Protein AF-A0A6G1X3M5-F1 (afdb_monomer)

Structure (mmCIF, N/CA/C/O backbone):
data_AF-A0A6G1X3M5-F1
#
_entry.id   AF-A0A6G1X3M5-F1
#
loop_
_atom_site.group_PDB
_atom_site.id
_atom_site.type_symbol
_atom_site.label_atom_id
_atom_site.label_alt_id
_atom_site.label_comp_id
_atom_site.label_asym_id
_atom_site.label_entity_id
_atom_site.label_seq_id
_atom_site.pdbx_PDB_ins_code
_atom_site.Cartn_x
_atom_site.Cartn_y
_atom_site.Cartn_z
_atom_site.occupancy
_atom_site.B_iso_or_equiv
_atom_site.auth_seq_id
_atom_site.auth_comp_id
_atom_site.auth_asym_id
_atom_site.auth_atom_id
_atom_site.pdbx_PDB_model_num
ATOM 1 N N . MET A 1 1 ? -26.922 -9.410 15.671 1.00 52.97 1 MET A N 1
ATOM 2 C CA . MET A 1 1 ? -25.838 -8.910 14.798 1.00 52.97 1 MET A CA 1
ATOM 3 C C . MET A 1 1 ? -25.126 -7.780 15.526 1.00 52.97 1 MET A C 1
ATOM 5 O O . MET A 1 1 ? -25.802 -6.854 15.959 1.00 52.97 1 MET A O 1
ATOM 9 N N . ARG A 1 2 ? -23.809 -7.881 15.743 1.00 58.50 2 ARG A N 1
ATOM 10 C CA . ARG A 1 2 ? -23.005 -6.791 16.321 1.00 58.50 2 ARG A CA 1
ATOM 11 C C . ARG A 1 2 ? -22.838 -5.730 15.228 1.00 58.50 2 ARG A C 1
ATOM 13 O O . ARG A 1 2 ? -22.422 -6.083 14.132 1.00 58.50 2 ARG A O 1
ATOM 20 N N . LYS A 1 3 ? -23.234 -4.480 15.479 1.00 62.12 3 LYS A N 1
ATOM 21 C CA . LYS A 1 3 ? -22.970 -3.377 14.542 1.00 62.12 3 LYS A CA 1
ATOM 22 C C . LYS A 1 3 ? -21.485 -3.028 14.645 1.00 62.12 3 LYS A C 1
ATOM 24 O O . LYS A 1 3 ? -21.024 -2.784 15.759 1.00 62.12 3 LYS A O 1
ATOM 29 N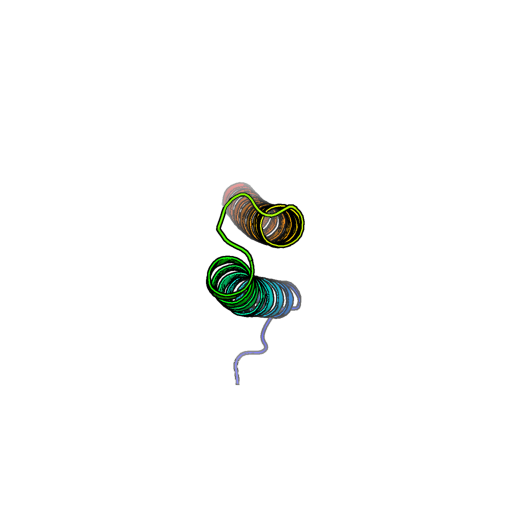 N . LEU A 1 4 ? -20.767 -3.056 13.524 1.00 65.25 4 LEU A N 1
ATOM 30 C CA . LEU A 1 4 ? -19.405 -2.526 13.444 1.00 65.25 4 LEU A CA 1
ATOM 31 C C . LEU A 1 4 ? -19.458 -1.014 13.664 1.00 65.25 4 LEU A C 1
ATOM 33 O O . LEU A 1 4 ? -20.408 -0.353 13.232 1.00 65.25 4 LEU A O 1
ATOM 37 N N . THR A 1 5 ? -18.481 -0.483 14.390 1.00 78.19 5 THR A N 1
ATOM 38 C CA . THR A 1 5 ? -18.336 0.964 14.547 1.00 78.19 5 THR A CA 1
ATOM 39 C C . THR A 1 5 ? -17.716 1.561 13.281 1.00 78.19 5 THR A C 1
ATOM 41 O O . THR A 1 5 ? -17.097 0.855 12.485 1.00 78.19 5 THR A O 1
ATOM 44 N N . THR A 1 6 ? -17.871 2.869 13.073 1.00 78.69 6 THR A N 1
ATOM 45 C CA . THR A 1 6 ? -17.244 3.571 11.939 1.00 78.69 6 THR A CA 1
ATOM 46 C C . THR A 1 6 ? -15.715 3.427 11.946 1.00 78.69 6 THR A C 1
ATOM 48 O O . THR A 1 6 ? -15.097 3.374 10.887 1.00 78.69 6 THR A O 1
ATOM 51 N N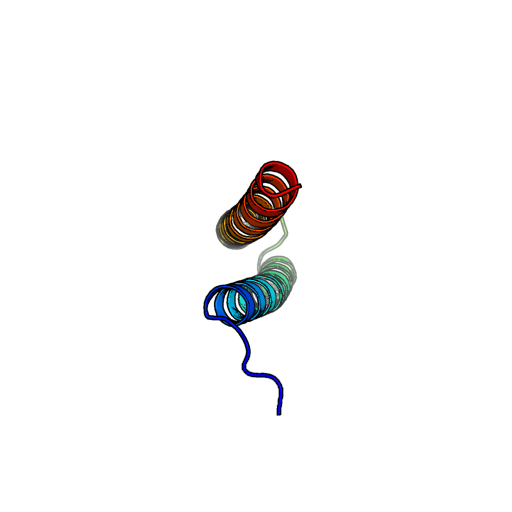 . GLU A 1 7 ? -15.109 3.333 13.132 1.00 77.44 7 GLU A N 1
ATOM 52 C CA . GLU A 1 7 ? -13.669 3.108 13.315 1.00 77.44 7 GLU A CA 1
ATOM 53 C C . GLU A 1 7 ? -13.259 1.693 12.889 1.00 77.44 7 GLU A C 1
ATOM 55 O O . GLU A 1 7 ? -12.282 1.536 12.157 1.00 77.44 7 GLU A O 1
ATOM 60 N N . ASP A 1 8 ? -14.043 0.669 13.249 1.00 80.44 8 ASP A N 1
ATOM 61 C CA . ASP A 1 8 ? -13.795 -0.712 12.808 1.00 80.44 8 ASP A CA 1
ATOM 62 C C . ASP A 1 8 ? -13.795 -0.813 11.276 1.00 80.44 8 ASP A C 1
ATOM 64 O O . ASP A 1 8 ? -12.866 -1.371 10.695 1.00 80.44 8 ASP A O 1
ATOM 68 N N . MET A 1 9 ? -14.788 -0.198 10.620 1.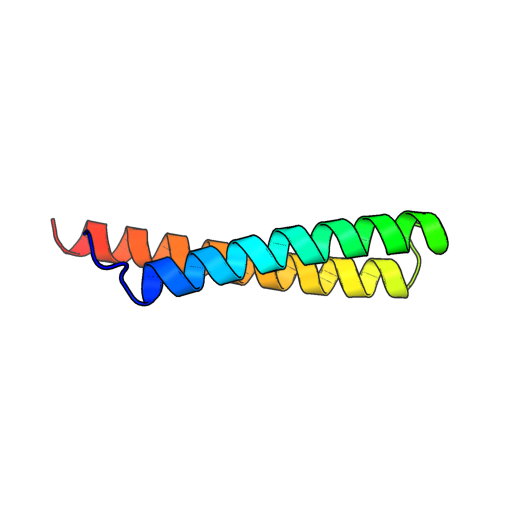00 84.94 9 MET A N 1
ATOM 69 C CA . MET A 1 9 ? -14.893 -0.183 9.155 1.00 84.94 9 MET A CA 1
ATOM 70 C C . MET A 1 9 ? -13.717 0.544 8.493 1.00 84.94 9 MET A C 1
ATOM 72 O O . MET A 1 9 ? -13.219 0.113 7.455 1.00 84.94 9 MET A O 1
ATOM 76 N N . ARG A 1 10 ? -13.255 1.653 9.083 1.00 87.94 10 ARG A 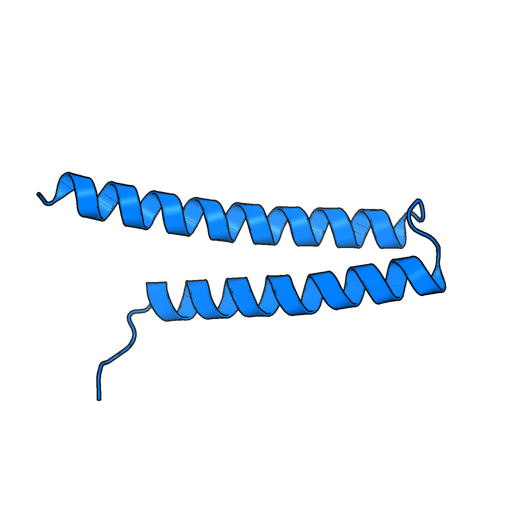N 1
ATOM 77 C CA . ARG A 1 10 ? -12.110 2.407 8.557 1.00 87.94 10 ARG A CA 1
ATOM 78 C C . ARG A 1 10 ? -10.808 1.615 8.668 1.00 87.94 10 ARG A C 1
ATOM 80 O O . ARG A 1 10 ? -9.999 1.654 7.746 1.00 87.94 10 ARG A O 1
ATOM 87 N N . ASN A 1 11 ? -10.603 0.905 9.773 1.00 89.12 11 ASN A N 1
ATOM 88 C CA . ASN A 1 11 ? -9.420 0.067 9.956 1.00 89.12 11 ASN A CA 1
ATOM 89 C C . ASN A 1 11 ? -9.394 -1.124 9.004 1.00 89.12 11 ASN A C 1
ATOM 91 O O . ASN A 1 11 ? -8.332 -1.449 8.483 1.00 89.12 11 ASN A O 1
ATOM 95 N N . GLU A 1 12 ? -10.543 -1.768 8.795 1.00 90.88 12 GLU A N 1
ATOM 96 C CA . GLU A 1 12 ? -10.687 -2.863 7.834 1.00 90.88 12 GLU A CA 1
ATOM 97 C C . GLU A 1 12 ? -10.341 -2.379 6.422 1.00 90.88 12 GLU A C 1
ATOM 99 O O . GLU A 1 12 ? -9.462 -2.949 5.782 1.00 90.88 12 GLU A O 1
ATOM 104 N N . TYR A 1 13 ? -10.895 -1.234 6.013 1.00 92.81 13 TYR A N 1
ATOM 105 C CA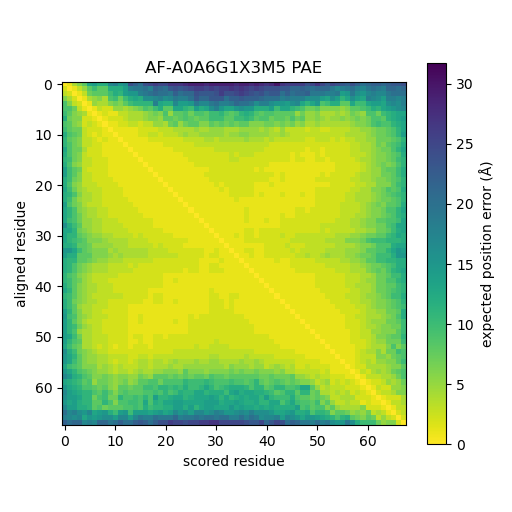 . TYR A 1 13 ? -10.562 -0.597 4.739 1.00 92.81 13 TYR A CA 1
ATOM 106 C C . TYR A 1 13 ? -9.063 -0.280 4.593 1.00 92.81 13 TYR A C 1
ATOM 108 O O . TYR A 1 13 ? -8.461 -0.548 3.556 1.00 92.81 13 TYR A O 1
ATOM 116 N N . LEU A 1 14 ? -8.433 0.292 5.626 1.00 94.00 14 LEU A N 1
ATOM 117 C CA . LEU A 1 14 ? -6.997 0.588 5.589 1.00 94.00 14 LEU A CA 1
ATOM 118 C C . LEU A 1 14 ? -6.156 -0.685 5.489 1.00 94.00 14 LEU A C 1
ATOM 120 O O . LEU A 1 14 ? -5.149 -0.691 4.786 1.00 94.00 14 LEU A O 1
ATOM 124 N N . TYR A 1 15 ? -6.561 -1.753 6.173 1.00 95.50 15 TYR A N 1
ATOM 125 C CA . TYR A 1 15 ? -5.875 -3.034 6.095 1.00 95.50 15 TYR A CA 1
ATOM 126 C C . TYR A 1 15 ? -5.977 -3.649 4.694 1.00 95.50 15 TYR A C 1
ATOM 128 O O . TYR A 1 15 ? -4.960 -4.075 4.150 1.00 95.50 15 TYR A O 1
ATOM 136 N N . GLU A 1 16 ? -7.166 -3.643 4.087 1.00 97.12 16 GLU A N 1
ATOM 137 C CA . GLU A 1 16 ? -7.367 -4.097 2.706 1.00 97.12 16 GLU A CA 1
ATOM 138 C C . GLU A 1 16 ? -6.496 -3.299 1.727 1.00 97.12 16 GLU A C 1
ATOM 140 O O . GLU A 1 16 ? -5.743 -3.892 0.955 1.00 97.12 16 GLU A O 1
ATOM 145 N N . ALA A 1 17 ? -6.485 -1.968 1.842 1.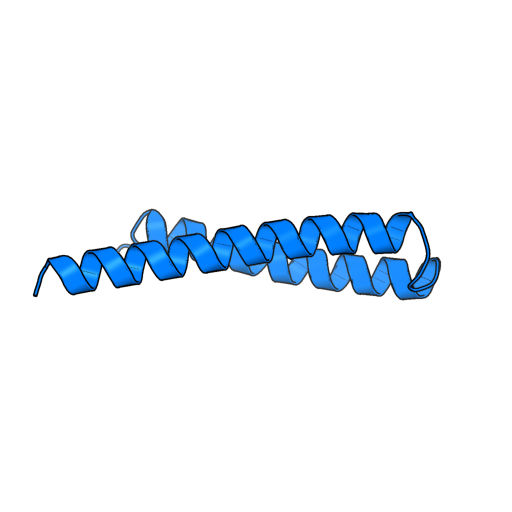00 97.75 17 ALA A N 1
ATOM 146 C CA . ALA A 1 17 ? -5.654 -1.107 1.002 1.00 97.75 17 ALA A CA 1
ATOM 147 C C . ALA A 1 17 ? -4.146 -1.390 1.157 1.00 97.75 17 ALA A C 1
ATOM 149 O O . ALA A 1 17 ? -3.405 -1.338 0.177 1.00 97.75 17 ALA A O 1
ATOM 150 N N . ILE A 1 18 ? -3.672 -1.706 2.371 1.00 98.38 18 ILE A N 1
ATOM 151 C CA . ILE A 1 18 ? -2.275 -2.114 2.613 1.00 98.38 18 ILE A CA 1
ATOM 152 C C . ILE A 1 18 ? -1.965 -3.426 1.890 1.00 98.38 18 ILE A C 1
ATOM 154 O O . ILE A 1 18 ? -0.897 -3.552 1.292 1.00 98.38 18 ILE A O 1
ATOM 158 N N . VAL A 1 19 ? -2.872 -4.404 1.952 1.00 98.31 19 VAL A N 1
ATOM 159 C CA . VAL A 1 19 ? -2.685 -5.697 1.282 1.00 98.31 19 VAL A CA 1
ATOM 160 C C . VAL A 1 19 ? -2.621 -5.500 -0.229 1.00 98.31 19 VAL A C 1
ATOM 162 O O . VAL A 1 19 ? -1.652 -5.937 -0.840 1.00 98.31 19 VAL A O 1
ATOM 165 N N . GLU A 1 20 ? -3.583 -4.787 -0.815 1.00 98.31 20 GLU A N 1
ATOM 166 C CA . GLU A 1 20 ? -3.608 -4.506 -2.255 1.00 98.31 20 GLU A CA 1
ATOM 167 C C . GLU A 1 20 ? -2.344 -3.774 -2.718 1.00 98.31 20 GLU A C 1
ATOM 169 O O . GLU A 1 20 ? -1.697 -4.183 -3.681 1.00 98.31 20 GLU A O 1
ATOM 174 N N . LYS A 1 21 ? -1.940 -2.724 -1.994 1.00 98.38 21 LYS A N 1
ATOM 175 C CA . LYS A 1 21 ? -0.764 -1.923 -2.349 1.00 98.38 21 LYS A CA 1
ATOM 176 C C . LYS A 1 21 ? 0.546 -2.706 -2.211 1.00 98.38 21 LYS A C 1
ATOM 178 O O . LYS A 1 21 ? 1.504 -2.439 -2.934 1.00 98.38 21 LYS A O 1
ATOM 183 N N . ARG A 1 22 ? 0.603 -3.687 -1.305 1.00 98.44 22 ARG A N 1
ATOM 184 C CA . ARG A 1 22 ? 1.749 -4.594 -1.184 1.00 98.44 22 ARG A CA 1
ATOM 185 C C . ARG A 1 22 ? 1.859 -5.523 -2.389 1.00 98.44 22 ARG A C 1
ATOM 187 O O . ARG A 1 22 ? 2.964 -5.694 -2.894 1.00 98.44 22 ARG A O 1
ATOM 194 N N . GLU A 1 23 ? 0.749 -6.095 -2.850 1.00 98.50 23 GLU A N 1
ATOM 195 C CA . GLU A 1 23 ? 0.761 -6.917 -4.067 1.00 98.50 23 GLU A CA 1
ATOM 196 C C . GLU A 1 23 ? 1.174 -6.072 -5.285 1.00 98.50 23 GLU A C 1
ATOM 198 O O . GLU A 1 23 ? 2.064 -6.473 -6.027 1.00 98.50 23 GLU A O 1
ATOM 203 N N . GLU A 1 24 ? 0.672 -4.837 -5.411 1.00 98.44 24 GLU A N 1
ATOM 204 C CA . GLU A 1 24 ? 1.112 -3.906 -6.464 1.00 98.44 24 GLU A CA 1
ATOM 205 C C . GLU A 1 24 ? 2.624 -3.621 -6.401 1.00 98.44 24 GLU A C 1
ATOM 207 O O . GLU A 1 24 ? 3.293 -3.546 -7.431 1.00 98.44 24 GLU A O 1
ATOM 212 N N . MET A 1 25 ? 3.198 -3.474 -5.201 1.00 98.25 25 MET A N 1
ATOM 213 C CA . MET A 1 25 ? 4.642 -3.280 -5.045 1.00 98.25 25 MET A CA 1
ATOM 214 C C . MET A 1 25 ? 5.432 -4.497 -5.532 1.00 98.25 25 MET A C 1
ATOM 216 O O . MET A 1 25 ? 6.481 -4.322 -6.154 1.00 98.25 25 MET A O 1
ATOM 220 N N . HIS A 1 26 ? 4.948 -5.709 -5.243 1.00 98.31 26 HIS A N 1
ATOM 221 C CA . HIS A 1 26 ? 5.557 -6.944 -5.729 1.00 98.31 26 HIS A CA 1
ATOM 222 C C . HIS A 1 26 ? 5.501 -7.018 -7.255 1.00 98.31 26 HIS A C 1
ATOM 224 O O . HIS A 1 26 ? 6.549 -7.197 -7.872 1.00 98.31 26 HIS A O 1
ATOM 230 N N . ASP A 1 27 ? 4.343 -6.741 -7.854 1.00 98.38 27 ASP A N 1
ATOM 231 C CA . ASP A 1 27 ? 4.184 -6.697 -9.311 1.00 98.38 27 ASP A CA 1
ATOM 232 C C . ASP A 1 27 ? 5.141 -5.672 -9.950 1.00 98.38 27 ASP A C 1
ATOM 234 O O . ASP A 1 27 ? 5.836 -5.967 -10.923 1.00 98.38 27 ASP A O 1
ATOM 238 N N . MET A 1 28 ? 5.259 -4.468 -9.374 1.00 98.38 28 MET A N 1
ATOM 239 C CA . MET A 1 28 ? 6.190 -3.450 -9.879 1.00 98.38 28 MET A CA 1
ATOM 240 C C . MET A 1 28 ? 7.660 -3.852 -9.712 1.00 98.38 28 MET A C 1
ATOM 242 O O . MET A 1 28 ? 8.488 -3.526 -10.567 1.00 98.38 28 MET A O 1
ATOM 246 N N . ALA A 1 29 ? 8.009 -4.532 -8.618 1.00 98.06 29 ALA A N 1
ATOM 247 C CA . ALA A 1 29 ? 9.362 -5.021 -8.387 1.00 98.06 29 ALA A CA 1
ATOM 248 C C . ALA A 1 29 ? 9.738 -6.128 -9.380 1.00 98.06 29 ALA A C 1
ATOM 250 O O . ALA A 1 29 ? 10.871 -6.127 -9.866 1.00 98.06 29 ALA A O 1
ATOM 251 N N . ASP A 1 30 ? 8.796 -7.010 -9.709 1.00 98.25 30 ASP A N 1
ATOM 252 C CA . ASP A 1 30 ? 8.983 -8.075 -10.692 1.00 98.25 30 ASP A CA 1
ATOM 253 C C . ASP A 1 30 ? 9.123 -7.505 -12.116 1.00 98.25 30 ASP A C 1
ATOM 255 O O . ASP A 1 30 ? 10.018 -7.916 -12.859 1.00 98.25 30 ASP A O 1
ATOM 259 N N . ASP A 1 31 ? 8.317 -6.500 -12.475 1.00 98.25 31 ASP A N 1
ATOM 260 C CA . ASP A 1 31 ? 8.325 -5.892 -13.813 1.00 98.25 31 ASP A CA 1
ATOM 261 C C . ASP A 1 31 ? 9.491 -4.916 -14.050 1.00 98.25 31 ASP A C 1
ATOM 263 O O . ASP A 1 31 ? 10.050 -4.846 -15.151 1.00 98.25 31 ASP A O 1
ATOM 267 N N . PHE A 1 32 ? 9.844 -4.107 -13.045 1.00 97.88 32 PHE A N 1
ATOM 268 C CA . PHE A 1 32 ? 10.759 -2.966 -13.205 1.00 97.88 32 PHE A CA 1
ATOM 269 C C . PHE A 1 32 ? 12.010 -3.038 -12.320 1.00 97.88 32 PHE A C 1
ATOM 271 O O . PHE A 1 32 ? 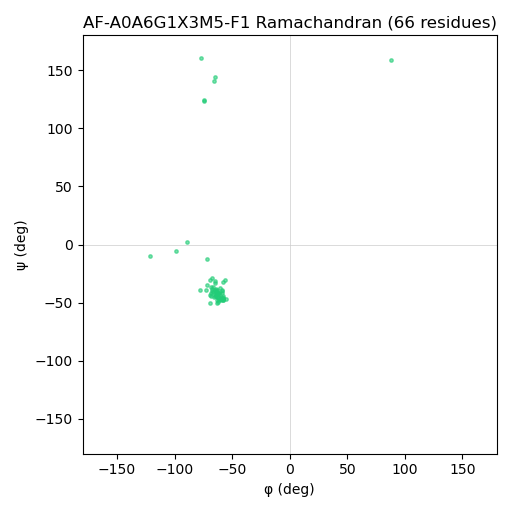12.934 -2.241 -12.513 1.00 97.88 32 PHE A O 1
ATOM 278 N N . GLY A 1 33 ? 12.069 -3.972 -11.369 1.00 98.12 33 GLY A N 1
ATOM 279 C CA . GLY A 1 33 ? 13.125 -4.074 -10.363 1.00 98.12 33 GLY A CA 1
ATOM 280 C C . GLY A 1 33 ? 12.847 -3.243 -9.106 1.00 98.12 33 GLY A C 1
ATOM 281 O O . GLY A 1 33 ? 12.080 -2.278 -9.115 1.00 98.12 33 GLY A O 1
ATOM 282 N N . ILE A 1 34 ? 13.502 -3.602 -7.998 1.00 96.56 34 ILE A N 1
ATOM 283 C CA . ILE A 1 34 ? 13.219 -3.013 -6.677 1.00 96.56 34 ILE A CA 1
ATOM 284 C C . ILE A 1 34 ? 13.631 -1.539 -6.545 1.00 96.56 34 ILE A C 1
ATOM 286 O O . ILE A 1 34 ? 12.979 -0.771 -5.847 1.00 96.56 34 ILE A O 1
ATOM 290 N N . GLU A 1 35 ? 14.677 -1.125 -7.260 1.00 97.50 35 GLU A N 1
ATOM 291 C CA . GLU A 1 35 ? 15.189 0.253 -7.246 1.00 97.50 35 GLU A CA 1
ATOM 292 C C . GLU A 1 35 ? 14.513 1.146 -8.298 1.00 97.50 35 GLU A C 1
ATOM 294 O O . GLU A 1 35 ? 14.876 2.313 -8.464 1.00 97.50 35 GLU A O 1
ATOM 299 N N . SER A 1 36 ? 13.538 0.614 -9.044 1.00 98.50 36 SER A N 1
ATOM 300 C CA . SER A 1 36 ? 12.847 1.390 -10.066 1.00 98.50 36 SER A CA 1
ATOM 301 C C . SER A 1 36 ? 12.058 2.533 -9.430 1.00 98.50 36 SER A C 1
ATOM 303 O O . SER A 1 36 ? 11.441 2.380 -8.375 1.00 98.50 36 SER A O 1
ATOM 305 N N . ALA A 1 37 ? 12.006 3.683 -10.105 1.00 98.38 37 ALA A N 1
ATOM 306 C CA . ALA A 1 37 ? 11.228 4.826 -9.626 1.00 98.38 37 ALA A CA 1
ATOM 307 C C . ALA A 1 37 ? 9.743 4.478 -9.400 1.00 98.38 37 ALA A C 1
ATOM 309 O O . ALA A 1 37 ? 9.107 5.046 -8.515 1.00 98.38 37 ALA A O 1
ATOM 310 N N . LYS A 1 38 ? 9.199 3.526 -10.171 1.00 97.44 38 LYS A N 1
ATOM 311 C CA . LYS A 1 38 ? 7.822 3.042 -10.010 1.00 97.44 38 LYS A CA 1
ATOM 312 C C . LYS A 1 38 ? 7.667 2.242 -8.721 1.00 97.44 38 LYS A C 1
ATOM 314 O O . LYS A 1 38 ? 6.799 2.560 -7.918 1.00 97.44 38 LYS A O 1
ATOM 319 N N . THR A 1 39 ? 8.549 1.274 -8.493 1.00 98.38 39 THR A N 1
ATOM 320 C CA . THR A 1 39 ? 8.544 0.436 -7.287 1.00 98.38 39 THR A CA 1
ATOM 321 C C . THR A 1 39 ? 8.747 1.277 -6.030 1.00 98.38 39 THR A C 1
ATOM 323 O O . THR A 1 39 ? 8.034 1.098 -5.047 1.00 98.38 39 THR A O 1
ATOM 326 N N . LEU A 1 40 ? 9.653 2.260 -6.077 1.00 98.44 40 LEU A N 1
ATOM 327 C CA . LEU A 1 40 ? 9.875 3.199 -4.975 1.00 98.44 40 LEU A CA 1
ATOM 328 C C . LEU A 1 40 ? 8.645 4.076 -4.697 1.00 98.44 40 LEU A C 1
ATOM 330 O O . LEU A 1 40 ? 8.314 4.304 -3.536 1.00 98.44 40 LEU A O 1
ATOM 334 N N . SER A 1 41 ? 7.941 4.535 -5.738 1.00 98.44 41 SER A N 1
ATOM 335 C CA . SER A 1 41 ? 6.692 5.291 -5.573 1.00 98.44 41 SER A CA 1
ATOM 336 C C . SER A 1 41 ? 5.625 4.455 -4.864 1.00 98.44 41 SER A C 1
ATOM 338 O O . SER A 1 41 ? 5.034 4.916 -3.889 1.00 98.44 41 SER A O 1
ATOM 340 N N . VAL A 1 42 ? 5.422 3.211 -5.305 1.00 98.19 42 VAL A N 1
ATOM 341 C CA . VAL A 1 42 ? 4.446 2.298 -4.690 1.00 98.19 42 VAL A CA 1
ATOM 342 C C . VAL A 1 42 ? 4.844 1.949 -3.251 1.00 98.19 42 VAL A C 1
ATOM 344 O O . VAL A 1 42 ? 3.993 1.959 -2.364 1.00 98.19 42 VAL A O 1
ATOM 347 N N . SER A 1 43 ? 6.137 1.745 -2.977 1.00 98.12 43 SER A N 1
ATOM 348 C CA . SER A 1 43 ? 6.651 1.546 -1.613 1.00 98.12 43 SER A CA 1
ATOM 349 C C . SER A 1 43 ? 6.330 2.732 -0.698 1.00 98.12 43 SER A C 1
ATOM 351 O O . SER A 1 43 ? 5.925 2.538 0.444 1.00 98.12 43 SER A O 1
ATOM 353 N N . GLN A 1 44 ? 6.467 3.965 -1.193 1.00 98.38 44 GLN A N 1
ATOM 354 C CA . GLN A 1 44 ? 6.168 5.162 -0.408 1.00 98.38 44 GLN A CA 1
ATOM 355 C C . GLN A 1 44 ? 4.667 5.305 -0.115 1.00 98.38 44 GLN A C 1
ATOM 357 O O . GLN A 1 44 ? 4.286 5.755 0.968 1.00 98.38 44 GLN A O 1
ATOM 362 N N . GLU A 1 45 ? 3.809 4.926 -1.065 1.00 98.38 45 GLU A N 1
ATOM 363 C CA . GLU A 1 45 ? 2.358 4.857 -0.865 1.00 98.38 45 GLU A CA 1
ATOM 364 C C . GLU A 1 45 ? 1.981 3.796 0.173 1.00 98.38 45 GLU A C 1
ATOM 366 O O . GLU A 1 45 ? 1.178 4.074 1.067 1.00 98.38 45 GLU A O 1
ATOM 371 N N . LEU A 1 46 ? 2.598 2.614 0.100 1.00 98.38 46 LEU A N 1
ATOM 372 C CA . LEU A 1 46 ? 2.409 1.539 1.072 1.00 98.38 46 LEU A CA 1
ATOM 373 C C . LEU A 1 46 ? 2.800 1.988 2.486 1.00 98.38 46 LEU A C 1
ATOM 375 O O . LEU A 1 46 ? 2.018 1.818 3.423 1.00 98.38 46 LEU A O 1
ATOM 379 N N . ASP A 1 47 ? 3.958 2.633 2.636 1.00 98.38 47 ASP A N 1
ATOM 380 C CA . ASP A 1 47 ? 4.410 3.173 3.922 1.00 98.38 47 ASP A CA 1
ATOM 381 C C . ASP A 1 47 ? 3.421 4.196 4.491 1.00 98.38 47 ASP A C 1
ATOM 383 O O . ASP A 1 47 ? 3.139 4.203 5.692 1.00 98.38 47 ASP A O 1
ATOM 387 N N . ASN A 1 48 ? 2.839 5.047 3.642 1.00 98.00 48 ASN A N 1
ATOM 388 C CA . ASN A 1 48 ? 1.824 6.006 4.073 1.00 98.00 48 ASN A CA 1
ATOM 389 C C . ASN A 1 48 ? 0.569 5.305 4.610 1.00 98.00 48 ASN A C 1
ATOM 391 O O . ASN A 1 48 ? 0.049 5.709 5.653 1.00 98.00 48 ASN A O 1
ATOM 395 N N . LEU A 1 49 ? 0.100 4.248 3.944 1.00 97.69 49 LEU A N 1
ATOM 396 C CA . LEU A 1 49 ? -1.052 3.466 4.400 1.00 97.69 49 LEU A CA 1
ATOM 397 C C . LEU A 1 49 ? -0.770 2.769 5.737 1.00 97.69 49 LEU A C 1
ATOM 399 O O . LEU A 1 49 ? -1.590 2.846 6.655 1.00 97.69 49 LEU A O 1
ATOM 403 N N . ILE A 1 50 ? 0.412 2.163 5.883 1.00 97.06 50 ILE A N 1
ATOM 404 C CA . ILE A 1 50 ? 0.851 1.526 7.132 1.00 97.06 50 ILE A CA 1
ATOM 405 C C . ILE A 1 50 ? 0.896 2.550 8.270 1.00 97.06 50 ILE A C 1
ATOM 407 O O . ILE A 1 50 ? 0.367 2.297 9.354 1.00 97.06 50 ILE A O 1
ATOM 411 N N . ASN A 1 51 ? 1.471 3.728 8.024 1.00 96.75 51 ASN A N 1
ATOM 412 C CA . ASN A 1 51 ? 1.555 4.792 9.020 1.00 96.75 51 ASN A CA 1
ATOM 413 C C . ASN A 1 51 ? 0.172 5.287 9.464 1.00 96.75 51 ASN A C 1
ATOM 415 O O . ASN A 1 51 ? -0.041 5.517 10.656 1.00 96.75 51 ASN A O 1
ATOM 419 N N . LEU A 1 52 ? -0.777 5.425 8.531 1.00 94.69 52 LEU A N 1
ATOM 420 C CA . LEU A 1 52 ? -2.159 5.784 8.853 1.00 94.69 52 LEU A CA 1
ATOM 421 C C . LEU A 1 52 ? -2.814 4.722 9.740 1.00 94.69 52 LEU A C 1
ATOM 423 O O . LEU A 1 52 ? -3.335 5.062 10.800 1.00 94.69 52 LEU A O 1
ATOM 427 N N . TYR A 1 53 ? -2.713 3.450 9.354 1.00 93.62 53 TYR A N 1
ATOM 428 C CA . TYR A 1 53 ? -3.276 2.339 10.119 1.00 93.62 53 TYR A CA 1
ATOM 429 C C . TYR A 1 53 ? -2.690 2.252 11.536 1.00 93.62 53 TYR A C 1
ATOM 431 O O . TYR A 1 53 ? -3.426 2.127 12.515 1.00 93.62 53 TYR A O 1
ATOM 439 N N . ILE A 1 54 ? -1.365 2.373 11.676 1.00 91.69 54 ILE A N 1
ATOM 440 C CA . ILE A 1 54 ? -0.699 2.351 12.986 1.00 91.69 54 ILE A CA 1
ATOM 441 C C . ILE A 1 54 ? -1.168 3.517 13.857 1.00 91.69 54 ILE A C 1
ATOM 443 O O . ILE A 1 54 ? -1.466 3.309 15.035 1.00 91.69 54 ILE A O 1
ATOM 447 N N . ARG A 1 55 ? -1.239 4.735 13.303 1.00 92.12 55 ARG A N 1
ATOM 448 C CA . ARG A 1 55 ? -1.691 5.914 14.052 1.00 92.12 55 ARG A CA 1
ATOM 449 C C . ARG A 1 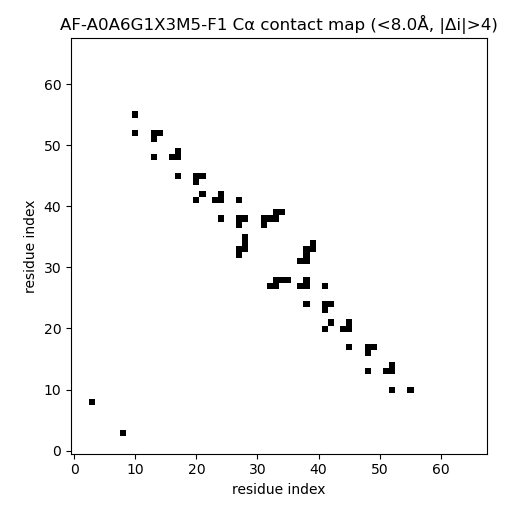55 ? -3.098 5.705 14.602 1.00 92.12 55 ARG A C 1
ATOM 451 O O . ARG A 1 55 ? -3.311 5.922 15.791 1.00 92.12 55 ARG A O 1
ATOM 458 N N . ASP A 1 56 ? -4.010 5.214 13.771 1.00 88.12 56 ASP A N 1
ATOM 459 C CA . ASP A 1 56 ? -5.396 4.971 14.170 1.00 88.12 56 ASP A CA 1
ATOM 460 C C . ASP A 1 56 ? -5.481 3.932 15.304 1.00 88.12 56 ASP A C 1
ATOM 462 O O . ASP A 1 56 ? -6.157 4.147 16.311 1.00 88.12 56 ASP A O 1
ATOM 466 N N . LYS A 1 57 ? -4.696 2.849 15.223 1.00 85.94 57 LYS A N 1
ATOM 467 C CA . LYS A 1 57 ? -4.611 1.843 16.298 1.00 85.94 57 LYS A CA 1
ATOM 468 C C . LYS A 1 57 ? -4.020 2.377 17.601 1.00 85.94 57 LYS A C 1
ATOM 470 O O . LYS A 1 57 ? -4.407 1.931 18.686 1.00 85.94 57 LYS A O 1
ATOM 475 N N . LEU A 1 58 ? -3.078 3.313 17.529 1.00 86.88 58 LEU A N 1
ATOM 476 C CA . LEU A 1 58 ? -2.509 3.952 18.716 1.00 86.88 58 LEU A CA 1
ATOM 477 C C . LEU A 1 58 ? -3.498 4.923 19.372 1.00 86.88 58 LEU A C 1
ATOM 479 O O . LEU A 1 58 ? -3.588 4.944 20.603 1.00 86.88 58 LEU A O 1
ATOM 483 N N . GLU A 1 59 ? -4.262 5.676 18.579 1.00 83.69 59 GLU A N 1
ATOM 484 C CA . GLU A 1 59 ? -5.318 6.571 19.066 1.00 83.69 59 GLU A CA 1
ATOM 485 C C . GLU A 1 59 ? -6.429 5.788 19.784 1.00 83.69 59 GLU A C 1
ATOM 487 O O . GLU A 1 59 ? -6.779 6.125 20.919 1.00 83.69 59 GLU A O 1
ATOM 492 N N . GLU A 1 60 ? -6.889 4.671 19.209 1.00 78.69 60 GLU A N 1
ATOM 493 C CA . GLU A 1 60 ? -7.843 3.754 19.855 1.00 78.69 60 GLU A CA 1
ATOM 494 C C . GLU A 1 60 ? -7.338 3.266 21.216 1.00 78.69 60 GLU A C 1
ATOM 496 O O . GLU A 1 60 ? -8.060 3.264 22.220 1.00 78.69 60 GLU A O 1
ATOM 501 N N . LYS A 1 61 ? -6.072 2.845 21.278 1.00 76.12 61 LYS A N 1
ATOM 502 C CA . LYS A 1 61 ? -5.468 2.357 22.520 1.00 76.12 61 LYS A CA 1
ATOM 503 C C . LYS A 1 61 ? -5.375 3.463 23.572 1.00 76.12 61 LYS A C 1
ATOM 505 O O . LYS A 1 61 ? -5.677 3.211 24.738 1.00 76.12 61 LYS A O 1
ATOM 510 N N . SER A 1 62 ? -4.978 4.673 23.174 1.00 76.00 62 SER A N 1
ATOM 511 C CA . SER A 1 62 ? -4.887 5.830 24.071 1.00 76.00 62 SER A CA 1
ATOM 512 C C . SER A 1 62 ? -6.254 6.208 24.649 1.00 76.00 62 SER A C 1
ATOM 514 O O . SER A 1 62 ? -6.386 6.363 25.865 1.00 76.00 62 SER A O 1
ATOM 516 N N . TYR A 1 63 ? -7.289 6.253 23.807 1.00 71.06 63 TYR A N 1
ATOM 517 C CA . TYR A 1 63 ? -8.661 6.519 24.232 1.00 71.06 63 TYR A CA 1
ATOM 518 C C . TYR A 1 63 ? -9.151 5.499 25.264 1.00 71.06 63 TYR A C 1
ATOM 520 O O . TYR A 1 63 ? -9.650 5.876 26.326 1.00 71.06 63 TYR A O 1
ATOM 528 N N . ASN A 1 64 ? -8.944 4.209 25.000 1.00 71.19 64 ASN A N 1
ATOM 529 C CA . ASN A 1 64 ? -9.354 3.139 25.908 1.00 71.19 64 ASN A CA 1
ATOM 530 C C . ASN A 1 64 ? -8.605 3.171 27.253 1.00 71.19 64 ASN A C 1
ATOM 532 O O . ASN A 1 64 ? -9.183 2.822 28.279 1.00 71.19 64 ASN A O 1
ATOM 536 N N . LEU A 1 65 ? -7.346 3.621 27.275 1.00 70.69 65 LEU A N 1
ATOM 537 C CA . LEU A 1 65 ? -6.577 3.802 28.512 1.00 70.69 65 LEU A CA 1
ATOM 538 C C . LEU A 1 65 ? -7.061 4.999 29.342 1.00 70.69 65 LEU A C 1
ATOM 540 O O . LEU A 1 65 ? -7.058 4.907 30.560 1.00 70.69 65 LEU A O 1
ATOM 544 N N . SER A 1 66 ? -7.512 6.088 28.709 1.00 67.62 66 SER A N 1
ATOM 545 C CA . SER A 1 66 ? -8.037 7.276 29.413 1.00 67.62 66 SER A CA 1
ATOM 546 C C . SER A 1 66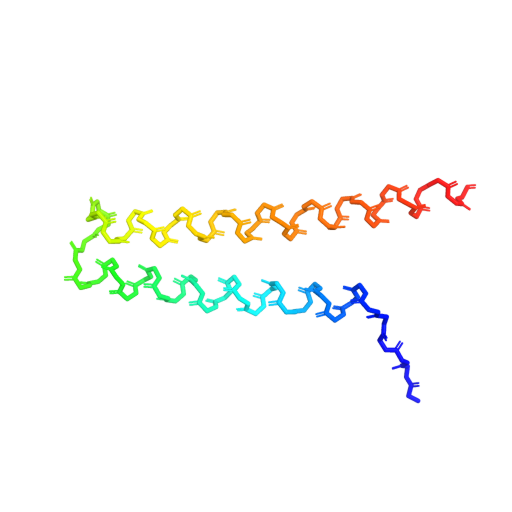 ? -9.412 7.087 30.069 1.00 67.62 66 SER A C 1
ATOM 548 O O . SER A 1 66 ? -9.854 7.946 30.829 1.00 67.62 66 SER A O 1
ATOM 550 N N . LYS A 1 67 ? -10.109 5.992 29.745 1.00 61.88 67 LYS A N 1
ATOM 551 C CA . LYS A 1 67 ? -11.452 5.677 30.252 1.00 61.88 67 LYS A CA 1
ATOM 552 C C . LYS A 1 67 ? -11.476 4.685 31.418 1.00 61.88 67 LYS A C 1
ATOM 554 O O . LYS A 1 67 ? -12.561 4.436 31.942 1.00 61.88 67 LYS A O 1
ATOM 559 N N . ASN A 1 68 ? -10.324 4.124 31.787 1.00 51.50 68 ASN A N 1
ATOM 560 C CA . ASN A 1 68 ? -10.148 3.284 32.976 1.00 51.50 68 ASN A CA 1
ATOM 561 C C . ASN A 1 68 ? -9.562 4.107 34.124 1.00 51.50 68 ASN A C 1
ATOM 563 O O . ASN A 1 68 ? -9.879 3.770 35.284 1.00 51.50 68 ASN A O 1
#

Radius of gyration: 15.82 Å; Cα contacts (8 Å, |Δi|>4): 35; chains: 1; bounding box: 41×16×47 Å

Sequence (68 aa):
MRKLTTEDMRNEYLYEAIVEKREEMHDMADDFGIESAKTLSVSQELDNLINLYIRDKLEEKSYNLSKN

InterPro domains:
  IPR018540 Aspartyl-phosphate phosphatase Spo0E-like [PF09388] (15-54)
  IPR036638 Helix-loop-helix DNA-binding domain superfamily [G3DSA:4.10.280.10] (9-68)
  IPR037208 Aspartyl-phosphate phosphatase Spo0E-like superfamily [SSF140500] (10-60)
  IPR053028 Spo0E-like aspartyl-phosphate phosphatase [PTHR41263] (9-62)

Mean predicted aligned error: 5.57 Å

Organism: NCBI:txid1229268

Secondary structure (DSSP, 8-state):
-PPPPHHHHHHHHHHHHHHHHHHHHHHHHHHH-TTSHHHHHHHHHHHHHHHHHHHHHHHHHHHHHHT-

Solvent-accessible surface area (backbone atoms only — not comparable to full-atom values): 3761 Å² total; per-residue (Å²): 132,85,81,79,50,75,65,57,55,49,51,50,51,42,50,52,51,36,53,54,39,49,52,51,28,51,53,34,26,74,76,60,32,70,87,25,74,65,18,47,51,38,47,55,53,35,52,51,41,49,52,52,50,51,50,54,56,49,50,54,52,50,56,60,60,77,74,110

Nearest PDB structures (foldseek):
  5nfd-assembly2_B  TM=7.753E-01  e=1.335E+00  Homo sapiens
  6dlm-assembly1_B  TM=7.808E-01  e=3.662E+00  synthetic construct
  3aai-assembly1_B  TM=8.164E-01  e=6.460E+00  Thermus thermophilus HB8
  3aai-assembly1_D  TM=7.963E-01  e=6.065E+00  Thermus thermophilus HB8
  7tzb-assembly1_B  TM=5.676E-01  e=6.065E+00  Homo sapiens

pLDDT: mean 89.13, std 12.8, range [51.5, 98.5]

Foldseek 3Di:
DDDDDPLNVVLVVLVVVLVVLVVVLVVCCVVPNCPDPSSVVSVVVSVVSVVVNVVSVVVVVVVVVVVD